Protein AF-A0A0J7L418-F1 (afdb_monomer_lite)

Foldseek 3Di:
DVLLQWDDPDDPVFRAWIAHLQPRDIDGDDDPPDDSNVVCCVVCVPGLVNVVVDSDPVPDDPVSVVVSVVRNVVVVVVVVVVVVVVVVVVVVVVVVVVVVVVVVVVVVVVVVVD

Secondary structure (DSSP, 8-state):
-GGGTEEE---SSSTT-EEETTT--EE----TT--HHHHHHHHHTT-HHHHHT--SGGG--HHHHHHHHHHHHHHHHHHHHHHHHHHHHHHHHHHHHHHHHHHHHHHHHHHS--

Organism: Lasius niger (NCBI:txid67767)

Radius of gyration: 23.82 Å; chains: 1; bounding box: 55×23×75 Å

pLDDT: mean 94.22, std 7.74, range [49.94, 98.44]

InterPro domains:
  IPR001370 BIR repeat [PF00653] (1-51)
  IPR001370 BIR repeat [PS50143] (1-51)
  IPR001370 BIR repeat [SM00238] (1-52)
  IPR051190 Baculoviral IAP repeat-containing [PTHR46771] (1-98)

Sequence (114 aa):
MVAAGFYVIGDNNEPDLVECFICGKQLDGWEAHDDPWDEHVKHKSDCLFVKLNKQDEKEWTVHEMYDLYKEYHIKKYKDELEKKIFALKDGGARSKSFLLSEYKISRKNKKSTD

Structure (mmCIF, N/CA/C/O backbone):
data_AF-A0A0J7L418-F1
#
_entry.id   AF-A0A0J7L418-F1
#
loop_
_atom_site.group_PDB
_atom_site.id
_atom_site.type_symbol
_atom_site.label_atom_id
_atom_site.label_alt_id
_atom_site.label_comp_id
_atom_site.label_asym_id
_atom_site.label_entity_id
_atom_site.label_seq_id
_atom_site.pdbx_PDB_ins_code
_atom_site.Cartn_x
_atom_site.Cartn_y
_atom_site.Cartn_z
_atom_site.occupancy
_atom_site.B_iso_or_equiv
_atom_site.auth_seq_id
_atom_site.auth_comp_id
_atom_site.auth_asym_id
_atom_site.auth_atom_id
_atom_site.pdbx_PDB_model_num
ATOM 1 N N . MET A 1 1 ? 13.957 2.062 -5.163 1.00 89.06 1 MET A N 1
ATOM 2 C CA . MET A 1 1 ? 12.698 2.374 -4.452 1.00 89.06 1 MET A CA 1
ATOM 3 C C . MET A 1 1 ? 11.564 2.666 -5.427 1.00 89.06 1 MET A C 1
ATOM 5 O O . MET A 1 1 ? 10.659 1.852 -5.531 1.00 89.06 1 MET A O 1
ATOM 9 N N . VAL A 1 2 ? 11.627 3.762 -6.196 1.00 92.94 2 VAL A N 1
ATOM 10 C CA . VAL A 1 2 ? 10.507 4.223 -7.050 1.00 92.94 2 VAL A CA 1
ATOM 11 C C . VAL A 1 2 ? 10.071 3.205 -8.107 1.00 92.94 2 VAL A C 1
ATOM 13 O O . VAL A 1 2 ? 8.882 2.934 -8.217 1.00 92.94 2 VAL A O 1
ATOM 16 N N . ALA A 1 3 ? 11.010 2.581 -8.828 1.00 94.75 3 ALA A N 1
ATOM 17 C CA . ALA A 1 3 ? 10.687 1.551 -9.828 1.00 94.75 3 ALA A CA 1
ATOM 18 C C . ALA A 1 3 ? 9.988 0.316 -9.223 1.00 94.75 3 ALA A C 1
ATOM 20 O O . ALA A 1 3 ? 9.240 -0.373 -9.907 1.00 94.75 3 ALA A O 1
ATOM 21 N N . ALA A 1 4 ? 10.168 0.077 -7.919 1.00 96.81 4 ALA A N 1
ATOM 22 C CA . ALA A 1 4 ? 9.463 -0.967 -7.184 1.00 96.81 4 ALA A CA 1
ATOM 23 C C . ALA A 1 4 ? 8.111 -0.509 -6.615 1.00 96.81 4 ALA A C 1
ATOM 25 O O . ALA A 1 4 ? 7.448 -1.252 -5.894 1.00 96.81 4 ALA A O 1
ATOM 26 N N . GLY A 1 5 ? 7.665 0.697 -6.970 1.00 96.56 5 GLY A N 1
ATOM 27 C CA . GLY A 1 5 ? 6.390 1.262 -6.550 1.00 96.56 5 GLY A CA 1
ATOM 28 C C . GLY A 1 5 ? 6.418 1.875 -5.152 1.00 96.56 5 GLY A C 1
ATOM 29 O O . GLY A 1 5 ? 5.356 2.132 -4.591 1.00 96.56 5 GLY A O 1
ATOM 30 N N . PHE A 1 6 ? 7.594 2.103 -4.570 1.00 98.19 6 PHE A N 1
ATOM 31 C CA . PHE A 1 6 ? 7.715 2.702 -3.244 1.00 98.19 6 PHE A CA 1
ATOM 32 C C . PHE A 1 6 ? 7.857 4.224 -3.302 1.00 98.19 6 PHE A C 1
ATOM 34 O O . PHE A 1 6 ? 8.645 4.752 -4.091 1.00 98.19 6 PHE A O 1
ATOM 41 N N . TYR A 1 7 ? 7.142 4.916 -2.413 1.00 97.12 7 TYR A N 1
ATOM 42 C CA . TYR A 1 7 ? 7.329 6.334 -2.104 1.00 97.12 7 TYR A CA 1
ATOM 43 C C . TYR A 1 7 ? 7.605 6.517 -0.608 1.00 97.12 7 TYR A C 1
ATOM 45 O O . TYR A 1 7 ? 7.132 5.738 0.216 1.00 97.12 7 TYR A O 1
ATOM 53 N N . VAL A 1 8 ? 8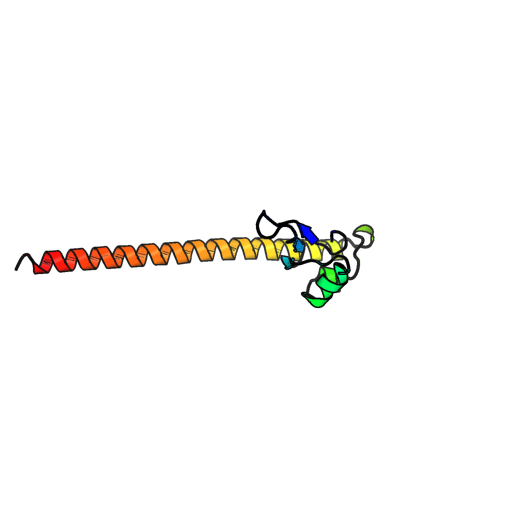.395 7.533 -0.256 1.00 97.06 8 VAL A N 1
ATOM 54 C CA . VAL A 1 8 ? 8.780 7.800 1.138 1.00 97.06 8 VAL A CA 1
ATOM 55 C C . VAL A 1 8 ? 7.590 8.363 1.913 1.00 97.06 8 VAL A C 1
ATOM 57 O O . VAL A 1 8 ? 6.936 9.301 1.452 1.00 97.06 8 VAL A O 1
ATOM 60 N N . ILE A 1 9 ? 7.338 7.797 3.093 1.00 96.75 9 ILE A N 1
ATOM 61 C CA . ILE A 1 9 ? 6.352 8.284 4.072 1.00 96.75 9 ILE A CA 1
ATOM 62 C C . ILE A 1 9 ? 6.957 8.514 5.463 1.00 96.75 9 ILE A C 1
ATOM 64 O O . ILE A 1 9 ? 6.235 8.910 6.376 1.00 96.75 9 ILE A O 1
ATOM 68 N N . GLY A 1 10 ? 8.254 8.242 5.614 1.00 95.62 10 GLY A N 1
ATOM 69 C CA . GLY A 1 10 ? 8.984 8.350 6.866 1.00 95.62 10 GLY A CA 1
ATOM 70 C C . GLY A 1 10 ? 8.978 9.733 7.500 1.00 95.62 10 GLY A C 1
ATOM 71 O O . GLY A 1 10 ? 8.876 10.762 6.825 1.00 95.62 10 GLY A O 1
ATOM 72 N N . ASP A 1 11 ? 9.098 9.732 8.824 1.00 95.94 11 ASP A N 1
ATOM 73 C CA . ASP A 1 11 ? 9.266 10.919 9.655 1.00 95.94 11 ASP A CA 1
ATOM 74 C C . ASP A 1 11 ? 10.657 10.924 10.319 1.00 95.94 11 ASP A C 1
ATOM 76 O O . ASP A 1 11 ? 11.570 10.216 9.903 1.00 95.94 11 ASP A O 1
ATOM 80 N N . ASN A 1 12 ? 10.857 11.746 11.351 1.00 95.12 12 ASN A N 1
ATOM 81 C CA . ASN A 1 12 ? 12.150 11.811 12.037 1.00 95.12 12 ASN A CA 1
ATOM 82 C C . ASN A 1 12 ? 12.513 10.529 12.815 1.00 95.12 12 ASN A C 1
ATOM 84 O O . ASN A 1 12 ? 13.685 10.354 13.142 1.00 95.12 12 ASN A O 1
ATOM 88 N N . ASN A 1 13 ? 11.540 9.684 13.166 1.00 95.50 13 ASN A N 1
ATOM 89 C CA . ASN A 1 13 ? 11.765 8.443 13.910 1.00 95.50 13 ASN A CA 1
ATOM 90 C C . ASN A 1 13 ? 12.068 7.274 12.966 1.00 95.50 13 ASN A C 1
ATOM 92 O O . ASN A 1 13 ? 12.917 6.447 13.285 1.00 95.50 13 ASN A O 1
ATOM 96 N N . GLU A 1 14 ? 11.403 7.237 11.809 1.00 95.81 14 GLU A N 1
ATOM 97 C CA . GLU A 1 14 ? 11.545 6.194 10.783 1.00 95.81 14 GLU A CA 1
ATOM 98 C C . GLU A 1 14 ? 11.872 6.844 9.420 1.00 95.81 14 GLU A C 1
ATOM 100 O O . GLU A 1 14 ? 11.018 6.901 8.533 1.00 95.81 14 GLU A O 1
ATOM 105 N N . PRO A 1 15 ? 13.087 7.402 9.240 1.00 95.94 15 PRO A N 1
ATOM 106 C CA . PRO A 1 15 ? 13.409 8.289 8.115 1.00 95.94 15 PRO A CA 1
ATOM 107 C C . PRO A 1 15 ? 13.446 7.602 6.745 1.00 95.94 15 PRO A C 1
ATOM 109 O O . PRO A 1 15 ? 13.379 8.278 5.717 1.00 95.94 15 PRO A O 1
ATOM 112 N N . ASP A 1 16 ? 13.563 6.278 6.713 1.00 96.88 16 ASP A N 1
ATOM 113 C CA . ASP A 1 16 ? 13.619 5.457 5.505 1.00 96.88 16 ASP A CA 1
ATOM 114 C C . ASP A 1 16 ? 12.338 4.642 5.269 1.00 96.88 16 ASP A C 1
ATOM 116 O O . ASP A 1 16 ? 12.293 3.823 4.350 1.00 96.88 16 ASP A O 1
ATOM 120 N N . LEU A 1 17 ? 11.276 4.890 6.044 1.00 98.25 17 LEU A N 1
ATOM 121 C CA . LEU A 1 17 ? 9.986 4.240 5.847 1.00 98.25 17 LEU A CA 1
ATOM 122 C C . LEU A 1 17 ? 9.398 4.610 4.478 1.00 98.25 17 LEU A C 1
ATOM 124 O O . LEU A 1 17 ? 9.172 5.784 4.147 1.00 98.25 17 LEU A O 1
ATOM 128 N N . VAL A 1 18 ? 9.088 3.582 3.694 1.00 98.19 18 VAL A N 1
ATOM 129 C CA . VAL A 1 18 ? 8.439 3.702 2.387 1.00 98.19 18 VAL A CA 1
ATOM 130 C C . VAL A 1 18 ? 7.131 2.927 2.340 1.00 98.19 18 VAL A C 1
ATOM 132 O O . VAL A 1 18 ? 6.962 1.932 3.037 1.00 98.19 18 VAL A O 1
ATOM 135 N N . GLU A 1 19 ? 6.211 3.349 1.475 1.00 97.62 19 GLU A N 1
ATOM 136 C CA . GLU A 1 19 ? 4.937 2.676 1.218 1.00 97.62 19 GLU A CA 1
ATOM 137 C C . GLU A 1 19 ? 4.760 2.384 -0.276 1.00 97.62 19 GLU A C 1
ATOM 139 O O . GLU A 1 19 ? 5.105 3.197 -1.133 1.00 97.62 19 GLU A O 1
ATOM 144 N N . CYS A 1 20 ? 4.227 1.205 -0.610 1.00 97.75 20 CYS A N 1
ATOM 145 C CA . CYS A 1 20 ? 3.872 0.877 -1.988 1.00 97.75 20 CYS A CA 1
ATOM 146 C C . CYS A 1 20 ? 2.600 1.617 -2.434 1.00 97.75 20 CYS A C 1
ATOM 148 O O . CYS A 1 20 ? 1.554 1.480 -1.803 1.00 97.75 20 CYS A O 1
ATOM 150 N N . PHE A 1 21 ? 2.617 2.285 -3.589 1.00 95.75 21 PHE A N 1
ATOM 151 C CA . PHE A 1 21 ? 1.442 3.013 -4.090 1.00 95.75 21 PHE A CA 1
ATOM 152 C C . PHE A 1 21 ? 0.233 2.133 -4.447 1.00 95.75 21 PHE A C 1
ATOM 154 O O . PHE A 1 21 ? -0.865 2.659 -4.542 1.00 95.75 21 PHE A O 1
ATOM 161 N N . ILE A 1 22 ? 0.396 0.819 -4.633 1.00 96.38 22 ILE A N 1
ATOM 162 C CA . ILE A 1 22 ? -0.710 -0.090 -4.987 1.00 96.38 22 ILE A CA 1
ATOM 163 C C . ILE A 1 22 ? -1.222 -0.849 -3.770 1.00 96.38 22 ILE A C 1
ATOM 165 O O . ILE A 1 22 ? -2.388 -0.732 -3.405 1.00 96.38 22 ILE A O 1
ATOM 169 N N . CYS A 1 23 ? -0.357 -1.620 -3.112 1.00 95.75 23 CYS A N 1
ATOM 170 C CA . CYS A 1 23 ? -0.776 -2.464 -1.995 1.00 95.75 23 CYS A CA 1
ATOM 171 C C . CYS A 1 23 ? -0.669 -1.779 -0.623 1.00 95.75 23 CYS A C 1
ATOM 173 O O . CYS A 1 23 ? -1.160 -2.325 0.364 1.00 95.75 23 CYS A O 1
ATOM 175 N N . GLY A 1 24 ? 0.004 -0.624 -0.548 1.00 95.62 24 GLY A N 1
ATOM 176 C CA . GLY A 1 24 ? 0.386 0.086 0.678 1.00 95.62 24 GLY A CA 1
ATOM 177 C C . GLY A 1 24 ? 1.125 -0.748 1.711 1.00 95.62 24 GLY A C 1
ATOM 178 O O . GLY A 1 24 ? 1.017 -0.492 2.907 1.00 95.62 24 GLY A O 1
ATOM 179 N N . LYS A 1 25 ? 1.879 -1.758 1.267 1.00 97.00 25 LYS A N 1
ATOM 180 C CA . LYS A 1 25 ? 2.873 -2.397 2.123 1.00 97.00 25 LYS A CA 1
ATOM 181 C C . LYS A 1 25 ? 3.917 -1.348 2.501 1.00 97.00 25 LYS A C 1
ATOM 183 O O . LYS A 1 25 ? 4.496 -0.728 1.612 1.00 97.00 25 LYS A O 1
ATOM 188 N N . GLN A 1 26 ? 4.125 -1.187 3.802 1.00 97.69 26 GLN A N 1
ATOM 189 C CA . GLN A 1 26 ? 5.182 -0.359 4.362 1.00 97.69 26 GLN A CA 1
ATOM 190 C C . GLN A 1 26 ? 6.408 -1.215 4.695 1.00 97.69 26 GLN A C 1
ATOM 192 O O . GLN A 1 26 ? 6.241 -2.361 5.147 1.00 97.69 26 GLN A O 1
ATOM 197 N N . LEU A 1 27 ? 7.592 -0.668 4.419 1.00 98.19 27 LEU A N 1
ATOM 198 C CA . LEU A 1 27 ? 8.907 -1.251 4.693 1.00 98.19 27 LEU A CA 1
ATOM 199 C C . LEU A 1 27 ? 9.864 -0.158 5.186 1.00 98.19 27 LEU A C 1
ATOM 201 O O . LEU A 1 27 ? 9.876 0.944 4.636 1.00 98.19 27 LEU A O 1
ATOM 205 N N . ASP A 1 28 ? 10.661 -0.495 6.187 1.00 97.50 28 ASP A N 1
ATOM 206 C CA . ASP A 1 28 ? 11.670 0.320 6.861 1.00 97.50 28 ASP A CA 1
ATOM 207 C C . ASP A 1 28 ? 12.945 -0.508 7.099 1.00 97.50 28 ASP A C 1
ATOM 209 O O . ASP A 1 28 ? 12.958 -1.719 6.859 1.00 97.50 28 ASP A O 1
ATOM 213 N N . GLY A 1 29 ? 14.013 0.140 7.574 1.00 96.69 29 GLY A N 1
ATOM 214 C CA . GLY A 1 29 ? 15.261 -0.537 7.930 1.00 96.69 29 GLY A CA 1
ATOM 215 C C . GLY A 1 29 ? 16.068 -1.004 6.719 1.00 96.69 29 GLY A C 1
ATOM 216 O O . GLY A 1 29 ? 16.638 -2.091 6.749 1.00 96.69 29 GLY A O 1
ATOM 217 N N . TRP A 1 30 ? 16.099 -0.195 5.660 1.00 97.56 30 TRP A N 1
ATOM 218 C CA . TRP A 1 30 ? 16.740 -0.530 4.393 1.00 97.56 30 TRP A CA 1
ATOM 219 C C . TRP A 1 30 ? 18.262 -0.540 4.499 1.00 97.56 30 TRP A C 1
ATOM 221 O O . TRP A 1 30 ? 18.895 0.413 4.965 1.00 97.56 30 TRP A O 1
ATOM 231 N N . GLU A 1 31 ? 18.866 -1.588 3.955 1.00 97.25 31 GLU A N 1
ATOM 232 C CA . GLU A 1 31 ? 20.305 -1.708 3.810 1.00 97.25 31 GLU A CA 1
ATOM 233 C C . GLU A 1 31 ? 20.752 -1.354 2.387 1.00 97.25 31 GLU A C 1
ATOM 235 O O . GLU A 1 31 ? 20.018 -1.474 1.407 1.00 97.25 31 GLU A O 1
ATOM 240 N N . ALA A 1 32 ? 22.007 -0.920 2.239 1.00 95.75 32 ALA A N 1
ATOM 241 C CA . ALA A 1 32 ? 22.536 -0.457 0.950 1.00 95.75 32 ALA A CA 1
ATOM 242 C C . ALA A 1 32 ? 22.545 -1.532 -0.157 1.00 95.75 32 ALA A C 1
ATOM 244 O O . ALA A 1 32 ? 22.749 -1.204 -1.325 1.00 95.75 32 ALA A O 1
ATOM 245 N N . HIS A 1 33 ? 22.385 -2.802 0.214 1.00 96.56 33 HIS A N 1
ATOM 246 C CA . HIS A 1 33 ? 22.419 -3.943 -0.691 1.00 96.56 33 HIS A CA 1
ATOM 247 C C . HIS A 1 33 ? 21.031 -4.517 -1.001 1.00 96.56 33 HIS A C 1
ATOM 249 O O . HIS A 1 33 ? 20.942 -5.440 -1.810 1.00 96.56 33 HIS A O 1
ATOM 255 N N . ASP A 1 34 ? 19.974 -3.983 -0.388 1.00 97.88 34 ASP A N 1
ATOM 256 C CA . ASP A 1 34 ? 18.614 -4.437 -0.640 1.00 97.88 34 ASP A CA 1
ATOM 257 C C . ASP A 1 34 ? 18.169 -4.020 -2.041 1.00 97.88 34 ASP A C 1
ATOM 259 O O . ASP A 1 34 ? 18.263 -2.845 -2.419 1.00 97.88 34 ASP A O 1
ATOM 263 N N . ASP A 1 35 ? 17.633 -4.974 -2.806 1.00 98.00 35 ASP A N 1
ATOM 264 C CA . ASP A 1 35 ? 16.904 -4.653 -4.025 1.00 98.00 35 ASP A CA 1
ATOM 265 C C . ASP A 1 35 ? 15.434 -4.347 -3.680 1.00 98.00 35 ASP A C 1
ATOM 267 O O . ASP A 1 35 ? 14.715 -5.200 -3.150 1.00 98.00 35 ASP A O 1
ATOM 271 N N . PRO A 1 36 ? 14.937 -3.136 -3.982 1.00 97.81 36 PRO A N 1
ATOM 272 C CA . PRO A 1 36 ? 13.587 -2.749 -3.599 1.00 97.81 36 PRO A CA 1
ATOM 273 C C . PRO A 1 36 ? 12.490 -3.579 -4.261 1.00 97.81 36 PRO A C 1
ATOM 275 O O . PRO A 1 36 ? 11.401 -3.694 -3.700 1.00 97.81 36 PRO A O 1
ATOM 278 N N . TRP A 1 37 ? 12.729 -4.120 -5.457 1.00 98.00 37 TRP A N 1
ATOM 279 C CA . TRP A 1 37 ? 11.749 -4.978 -6.109 1.00 98.00 37 TRP A CA 1
ATOM 280 C C . TRP A 1 37 ? 11.702 -6.345 -5.439 1.00 98.00 37 TRP A C 1
ATOM 282 O O . TRP A 1 37 ? 10.611 -6.806 -5.101 1.00 98.00 37 TRP A O 1
ATOM 292 N N . ASP A 1 38 ? 12.857 -6.945 -5.169 1.00 98.12 38 ASP A N 1
ATOM 293 C CA . ASP A 1 38 ? 12.943 -8.232 -4.482 1.00 98.12 38 ASP A CA 1
ATOM 294 C C . ASP A 1 38 ? 12.326 -8.162 -3.080 1.00 98.12 38 ASP A C 1
ATOM 296 O O . ASP A 1 38 ? 11.543 -9.040 -2.707 1.00 98.12 38 ASP A O 1
ATOM 300 N N . GLU A 1 39 ? 12.564 -7.080 -2.334 1.00 98.44 39 GLU A N 1
ATOM 301 C CA . GLU A 1 39 ? 11.918 -6.859 -1.037 1.00 98.44 39 GLU A CA 1
ATOM 302 C C . GLU A 1 39 ? 10.394 -6.684 -1.173 1.00 98.44 39 GLU A C 1
ATOM 304 O O . GLU A 1 39 ? 9.622 -7.240 -0.384 1.00 98.44 39 GLU A O 1
ATOM 309 N N . HIS A 1 40 ? 9.909 -6.014 -2.223 1.00 98.12 40 HIS A N 1
ATOM 310 C CA . HIS A 1 40 ? 8.470 -5.939 -2.494 1.00 98.12 40 HIS A CA 1
ATOM 311 C C . HIS A 1 40 ? 7.872 -7.326 -2.779 1.00 98.12 40 HIS A C 1
ATOM 313 O O . HIS A 1 40 ? 6.849 -7.696 -2.192 1.00 98.12 40 HIS A O 1
ATOM 319 N N . VAL A 1 41 ? 8.516 -8.118 -3.639 1.00 98.25 41 VAL A N 1
ATOM 320 C CA . VAL A 1 41 ? 8.091 -9.483 -3.984 1.00 98.25 41 VAL A CA 1
ATOM 321 C C . VAL A 1 41 ? 8.067 -10.366 -2.737 1.00 98.25 41 VAL A C 1
ATOM 323 O O . VAL A 1 41 ? 7.076 -11.051 -2.478 1.00 98.25 41 VAL A O 1
ATOM 326 N N . LYS A 1 42 ? 9.127 -10.314 -1.929 1.00 98.12 42 LYS A N 1
ATOM 327 C CA . LYS A 1 42 ? 9.297 -11.099 -0.703 1.00 98.12 42 LYS A CA 1
ATOM 328 C C . LYS A 1 42 ? 8.251 -10.761 0.355 1.00 98.12 42 LYS A C 1
ATOM 330 O O . LYS A 1 42 ? 7.667 -11.663 0.954 1.00 98.12 42 LYS A O 1
ATOM 335 N N . HIS A 1 43 ? 7.977 -9.477 0.575 1.00 98.06 43 HIS A N 1
ATOM 336 C CA . HIS A 1 43 ? 7.090 -9.032 1.651 1.00 98.06 43 HIS A CA 1
ATOM 337 C C . HIS A 1 43 ? 5.618 -8.904 1.237 1.00 98.06 43 HIS A C 1
ATOM 339 O O . HIS A 1 43 ? 4.737 -8.865 2.107 1.00 98.06 43 HIS A O 1
ATOM 345 N N . LYS A 1 44 ? 5.322 -8.821 -0.066 1.00 97.19 44 LYS A N 1
ATOM 346 C CA . LYS A 1 44 ? 3.955 -8.703 -0.587 1.00 97.19 44 LYS A CA 1
ATOM 347 C C . LYS A 1 44 ? 3.820 -9.227 -2.024 1.00 97.19 44 LYS A C 1
ATOM 349 O O . LYS A 1 44 ? 3.344 -8.519 -2.910 1.00 97.19 44 LYS A O 1
ATOM 354 N N . SER A 1 45 ? 4.120 -10.508 -2.225 1.00 97.44 45 SER A N 1
ATOM 355 C CA . SER A 1 45 ? 3.958 -11.214 -3.510 1.00 97.44 45 SER A CA 1
ATOM 356 C C . SER A 1 45 ? 2.546 -11.128 -4.108 1.00 97.44 45 SER A C 1
ATOM 358 O O . SER A 1 45 ? 2.366 -11.216 -5.320 1.00 97.44 45 SER A O 1
ATOM 360 N N . ASP A 1 46 ? 1.530 -10.921 -3.267 1.00 96.94 46 ASP A N 1
ATOM 361 C CA . ASP A 1 46 ? 0.142 -10.787 -3.705 1.00 96.94 46 ASP A CA 1
ATOM 362 C C . ASP A 1 46 ? -0.230 -9.422 -4.297 1.00 96.94 46 ASP A C 1
ATOM 364 O O . ASP A 1 46 ? -1.333 -9.293 -4.836 1.00 96.94 46 ASP A O 1
ATOM 368 N N . CYS A 1 47 ? 0.655 -8.425 -4.211 1.00 97.69 47 CYS A N 1
ATOM 369 C CA . CYS A 1 47 ? 0.452 -7.100 -4.788 1.00 97.69 47 CYS A CA 1
ATOM 370 C C . CYS A 1 47 ? 0.187 -7.191 -6.300 1.00 97.69 47 CYS A C 1
ATOM 372 O O . CYS A 1 47 ? 0.924 -7.853 -7.029 1.00 97.69 47 CYS A O 1
ATOM 374 N N . LEU A 1 48 ? -0.844 -6.493 -6.790 1.00 97.25 48 LEU A N 1
ATOM 375 C CA . LEU A 1 48 ? -1.199 -6.517 -8.212 1.00 97.25 48 LEU A CA 1
ATOM 376 C C . LEU A 1 48 ? -0.069 -5.975 -9.101 1.00 97.25 48 LEU A C 1
ATOM 378 O O . LEU A 1 48 ? 0.166 -6.507 -10.179 1.00 97.25 48 LEU A O 1
ATOM 382 N N . PHE A 1 49 ? 0.680 -4.980 -8.618 1.00 97.88 49 PHE A N 1
ATOM 383 C CA . PHE A 1 49 ? 1.853 -4.453 -9.317 1.00 97.88 49 PHE A CA 1
ATOM 384 C C . PHE A 1 49 ? 2.988 -5.478 -9.419 1.00 97.88 49 PHE A C 1
ATOM 386 O O . PHE A 1 49 ? 3.573 -5.646 -10.485 1.00 97.88 49 PHE A O 1
ATOM 393 N N . VAL A 1 50 ? 3.240 -6.227 -8.340 1.00 97.94 50 VAL A N 1
ATOM 394 C CA . VAL A 1 50 ? 4.213 -7.331 -8.342 1.00 97.94 50 VAL A CA 1
ATOM 395 C C . VAL A 1 50 ? 3.785 -8.424 -9.320 1.00 97.94 50 VAL A C 1
ATOM 397 O O . VAL A 1 50 ? 4.590 -8.880 -10.125 1.00 97.94 50 VAL A O 1
ATOM 400 N N . LYS A 1 51 ? 2.502 -8.803 -9.304 1.00 97.44 51 LYS A N 1
ATOM 401 C CA . LYS A 1 51 ? 1.938 -9.805 -10.223 1.00 97.44 51 LYS A CA 1
ATOM 402 C C . LYS A 1 51 ? 1.997 -9.371 -11.686 1.00 97.44 51 LYS A C 1
ATOM 404 O O . LYS A 1 51 ? 2.182 -10.223 -12.549 1.00 97.44 51 LYS A O 1
ATOM 409 N N . LEU A 1 52 ? 1.843 -8.074 -11.959 1.00 96.75 52 LEU A N 1
ATOM 410 C CA . LEU A 1 52 ? 1.986 -7.516 -13.302 1.00 96.75 52 LEU A CA 1
ATOM 411 C C . LEU A 1 52 ? 3.423 -7.660 -13.825 1.00 96.75 52 LEU A C 1
ATOM 413 O O . LEU A 1 52 ? 3.611 -7.861 -15.021 1.00 96.75 52 LEU A O 1
ATOM 417 N N . ASN A 1 53 ? 4.417 -7.581 -12.934 1.00 95.69 53 ASN A N 1
ATOM 418 C CA . ASN A 1 53 ? 5.840 -7.752 -13.237 1.00 95.69 53 ASN A CA 1
ATOM 419 C C . ASN A 1 53 ? 6.349 -6.859 -14.389 1.00 95.69 53 ASN A C 1
ATOM 421 O O . ASN A 1 53 ? 7.186 -7.270 -15.190 1.00 9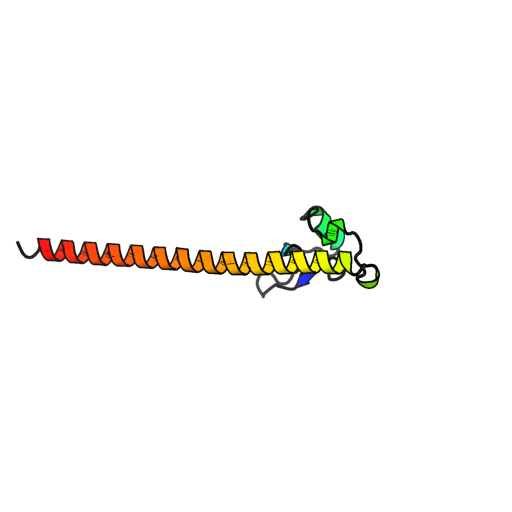5.69 53 ASN A O 1
ATOM 425 N N . LYS A 1 54 ? 5.827 -5.630 -14.467 1.00 95.06 54 LYS A N 1
ATOM 426 C CA . LYS A 1 54 ? 6.238 -4.580 -15.410 1.00 95.06 54 LYS A CA 1
ATOM 427 C C . LYS A 1 54 ? 6.492 -3.297 -14.633 1.00 95.06 54 LYS A C 1
ATOM 429 O O . LYS A 1 54 ? 5.542 -2.610 -14.264 1.00 95.06 54 LYS A O 1
ATOM 434 N N . GLN A 1 55 ? 7.754 -2.996 -14.347 1.00 94.50 55 GLN A N 1
ATOM 435 C CA . GLN A 1 55 ? 8.125 -1.819 -13.553 1.00 94.50 55 GLN A CA 1
ATOM 436 C C . GLN A 1 55 ? 8.048 -0.511 -14.354 1.00 94.50 55 GLN A C 1
ATOM 438 O O . GLN A 1 55 ? 7.816 0.545 -13.768 1.00 94.50 55 GLN A O 1
ATOM 443 N N . ASP A 1 56 ? 8.234 -0.571 -15.679 1.00 94.38 56 ASP A N 1
ATOM 444 C CA . ASP A 1 56 ? 8.103 0.593 -16.558 1.00 94.38 56 ASP A CA 1
ATO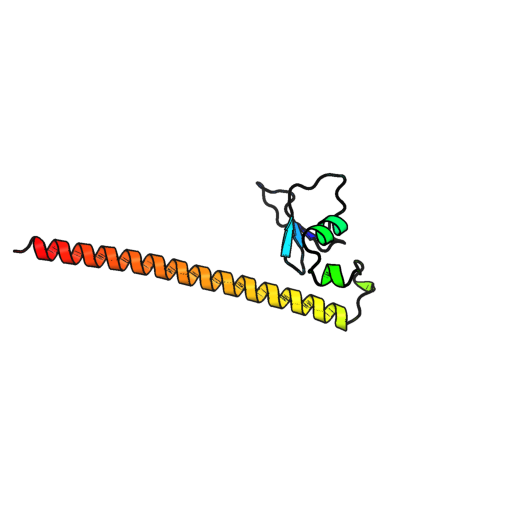M 445 C C . ASP A 1 56 ? 6.631 0.797 -1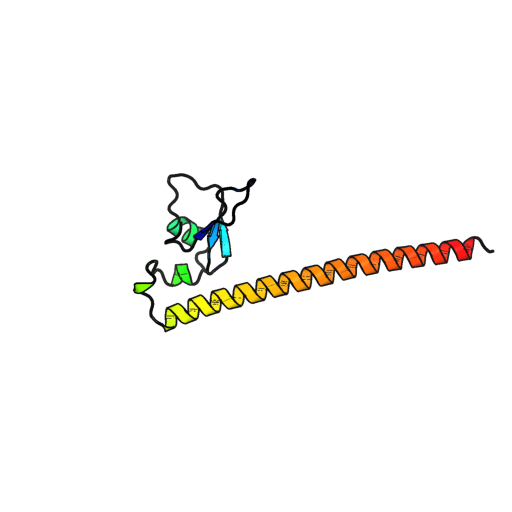6.942 1.00 94.38 56 ASP A C 1
ATOM 447 O O . ASP A 1 56 ? 6.019 -0.030 -17.621 1.00 94.38 56 ASP A O 1
ATOM 451 N N . GLU A 1 57 ? 6.067 1.928 -16.520 1.00 90.44 57 GLU A N 1
ATOM 452 C CA . GLU A 1 57 ? 4.686 2.329 -16.808 1.00 90.44 57 GLU A CA 1
ATOM 453 C C . GLU A 1 57 ? 4.368 2.387 -18.309 1.00 90.44 57 GLU A C 1
ATOM 455 O O . GLU A 1 57 ? 3.219 2.208 -18.712 1.00 90.44 57 GLU A O 1
ATOM 460 N N . LYS A 1 58 ? 5.382 2.590 -19.160 1.00 94.38 58 LYS A N 1
ATOM 461 C CA . LYS A 1 58 ? 5.219 2.640 -20.621 1.00 94.38 58 LYS A CA 1
ATOM 462 C C . LYS A 1 58 ? 4.857 1.285 -21.223 1.00 94.38 58 LYS A C 1
ATOM 464 O O . LYS A 1 58 ? 4.365 1.236 -22.348 1.00 94.38 58 LYS A O 1
ATOM 469 N N . GLU A 1 59 ? 5.108 0.197 -20.499 1.00 95.88 59 GLU A N 1
ATOM 470 C CA . GLU A 1 59 ? 4.775 -1.164 -20.924 1.00 95.88 59 GLU A CA 1
ATOM 471 C C . GLU A 1 59 ? 3.343 -1.572 -20.549 1.00 95.88 59 GLU A C 1
ATOM 473 O O . GLU A 1 59 ? 2.882 -2.661 -20.920 1.00 95.88 59 GLU A O 1
ATOM 478 N N . TRP A 1 60 ? 2.635 -0.730 -19.792 1.00 96.56 60 TRP A N 1
ATOM 479 C CA . TRP A 1 60 ? 1.279 -1.025 -19.357 1.00 96.56 60 TRP A CA 1
ATOM 480 C C . TRP A 1 60 ? 0.277 -0.746 -20.469 1.00 96.56 60 TRP A C 1
ATOM 482 O O . TRP A 1 60 ? 0.244 0.311 -21.100 1.00 96.56 60 TRP A O 1
ATOM 492 N N . THR A 1 61 ? -0.619 -1.699 -20.665 1.00 98.12 61 THR A N 1
ATOM 493 C CA . THR A 1 61 ? -1.848 -1.472 -21.416 1.00 98.12 61 THR A CA 1
ATOM 494 C C . THR A 1 61 ? -2.813 -0.610 -20.602 1.00 98.12 61 THR A C 1
ATOM 496 O O . THR A 1 61 ? -2.756 -0.558 -19.373 1.00 98.12 61 THR A O 1
ATOM 499 N N . VAL A 1 62 ? -3.786 0.009 -21.278 1.00 97.88 62 VAL A N 1
ATOM 500 C CA . VAL A 1 62 ? -4.869 0.755 -20.608 1.00 97.88 62 VAL A CA 1
ATOM 501 C C . VAL A 1 62 ? -5.642 -0.130 -19.621 1.00 97.88 62 VAL A C 1
ATOM 503 O O . VAL A 1 62 ? -6.101 0.357 -18.592 1.00 97.88 62 VAL A O 1
ATOM 506 N N . HIS A 1 63 ? -5.777 -1.428 -19.909 1.00 97.94 63 HIS A N 1
ATOM 507 C CA . HIS A 1 63 ? -6.461 -2.364 -19.019 1.00 97.94 63 HIS A CA 1
ATOM 508 C C . HIS A 1 63 ? -5.660 -2.627 -17.738 1.00 97.94 63 HIS A C 1
ATOM 510 O O . HIS A 1 63 ? -6.210 -2.504 -16.649 1.00 97.94 63 HIS A O 1
ATOM 516 N N . GLU A 1 64 ? -4.359 -2.900 -17.863 1.00 97.81 64 GLU A N 1
ATOM 517 C CA . GLU A 1 64 ? -3.464 -3.100 -16.714 1.00 97.81 64 GLU A CA 1
ATOM 518 C C . GLU A 1 64 ? -3.365 -1.830 -15.862 1.00 97.81 64 GLU A C 1
ATOM 520 O O . GLU A 1 64 ? -3.480 -1.892 -14.639 1.00 97.81 64 GLU A O 1
ATOM 525 N N . MET A 1 65 ? -3.241 -0.666 -16.511 1.00 96.62 65 MET A N 1
ATOM 526 C CA . MET A 1 65 ? -3.328 0.634 -15.849 1.00 96.62 65 MET A CA 1
ATOM 527 C C . MET A 1 65 ? -4.637 0.731 -15.056 1.00 96.62 65 MET A C 1
ATOM 529 O O . MET A 1 65 ? -4.612 0.978 -13.852 1.00 96.62 65 MET A O 1
ATOM 533 N N . TYR A 1 66 ? -5.785 0.503 -15.699 1.00 97.50 66 TYR A N 1
ATOM 534 C CA . TYR A 1 66 ? -7.091 0.576 -15.046 1.00 97.50 66 TYR A CA 1
ATOM 535 C C . TYR A 1 66 ? -7.194 -0.344 -13.822 1.00 97.50 66 TYR A C 1
ATOM 537 O O . TYR A 1 66 ? -7.692 0.090 -12.781 1.00 97.50 66 TYR A O 1
ATOM 545 N N . ASP A 1 67 ? -6.695 -1.575 -13.911 1.00 97.50 67 ASP A N 1
ATOM 546 C CA . ASP A 1 67 ? -6.735 -2.531 -12.805 1.00 97.50 67 ASP A CA 1
ATOM 547 C C . ASP A 1 67 ? -5.870 -2.077 -11.619 1.00 97.50 67 ASP A C 1
ATOM 549 O O . ASP A 1 67 ? -6.320 -2.137 -10.471 1.00 97.50 67 ASP A O 1
ATOM 553 N N . LEU A 1 68 ? -4.676 -1.532 -11.878 1.00 96.94 68 LEU A N 1
ATOM 554 C CA . LEU A 1 68 ? -3.830 -0.930 -10.843 1.00 96.94 68 LEU A CA 1
ATOM 555 C C . LEU A 1 68 ? -4.507 0.281 -10.179 1.00 96.94 68 LEU A C 1
ATOM 557 O O . LEU A 1 68 ? -4.553 0.367 -8.950 1.00 96.94 68 LEU A O 1
ATOM 561 N N . TYR A 1 69 ? -5.090 1.191 -10.967 1.00 96.19 69 TYR A N 1
ATOM 562 C CA . TYR A 1 69 ? -5.832 2.341 -10.431 1.00 96.19 69 TYR A CA 1
ATOM 563 C C . TYR A 1 69 ? -7.030 1.905 -9.590 1.00 96.19 69 TYR A C 1
ATOM 565 O O . TYR A 1 69 ? -7.290 2.473 -8.527 1.00 96.19 69 TYR A O 1
ATOM 573 N N . LYS A 1 70 ? -7.768 0.893 -10.048 1.00 96.88 70 LYS A N 1
ATOM 574 C CA . LYS A 1 70 ? -8.899 0.333 -9.312 1.00 96.88 70 LYS A CA 1
ATOM 575 C C . LYS A 1 70 ? -8.452 -0.206 -7.955 1.00 96.88 70 LYS A C 1
ATOM 577 O O . LYS A 1 70 ? -9.093 0.115 -6.955 1.00 96.88 70 LYS A O 1
ATOM 582 N N . GLU A 1 71 ? -7.359 -0.965 -7.906 1.00 95.50 71 GLU A N 1
ATOM 583 C CA . GLU A 1 71 ? -6.814 -1.505 -6.655 1.00 95.50 71 GLU A CA 1
ATOM 584 C C . GLU A 1 71 ? -6.390 -0.385 -5.694 1.00 95.50 71 GLU A C 1
ATOM 586 O O . GLU A 1 71 ? -6.797 -0.376 -4.529 1.00 95.50 71 GLU A O 1
ATOM 591 N N . TYR A 1 72 ? -5.679 0.627 -6.203 1.00 95.38 72 TYR A N 1
ATOM 592 C CA . TYR A 1 72 ? -5.312 1.816 -5.430 1.00 95.38 72 TYR A CA 1
ATOM 593 C C . TYR A 1 72 ? -6.535 2.509 -4.812 1.00 95.38 72 TYR A C 1
ATOM 595 O O . TYR A 1 72 ? -6.563 2.811 -3.614 1.00 95.38 72 TYR A O 1
ATOM 603 N N . HIS A 1 73 ? -7.576 2.748 -5.614 1.00 95.94 73 HIS A N 1
ATOM 604 C CA . HIS A 1 73 ? -8.787 3.411 -5.142 1.00 95.94 73 HIS A CA 1
ATOM 605 C C . HIS A 1 73 ? -9.547 2.569 -4.117 1.00 95.94 73 HIS A C 1
ATOM 607 O O . HIS A 1 73 ? -10.001 3.113 -3.109 1.00 95.94 73 HIS A O 1
ATOM 613 N N . ILE A 1 74 ? -9.660 1.254 -4.329 1.00 94.88 74 ILE A N 1
ATOM 614 C CA . ILE A 1 74 ? -10.284 0.339 -3.364 1.00 94.88 74 ILE A CA 1
ATOM 615 C C . ILE A 1 74 ? -9.557 0.411 -2.022 1.00 94.88 74 ILE A C 1
ATOM 617 O O . ILE A 1 74 ? -10.214 0.593 -0.993 1.00 94.88 74 ILE A O 1
ATOM 621 N N . LYS A 1 75 ? -8.219 0.333 -2.026 1.00 91.75 75 LYS A N 1
ATOM 622 C CA . LYS A 1 75 ? -7.418 0.493 -0.809 1.00 91.75 75 LYS A CA 1
ATOM 623 C C . LYS A 1 75 ? -7.715 1.825 -0.129 1.00 91.75 75 LYS A C 1
ATOM 625 O O . LYS A 1 75 ? -8.071 1.843 1.046 1.00 91.75 75 LYS A O 1
ATOM 630 N N . LYS A 1 76 ? -7.634 2.933 -0.869 1.00 93.38 76 LYS A N 1
ATOM 631 C CA . LYS A 1 76 ? -7.869 4.277 -0.327 1.00 93.38 76 LYS A CA 1
ATOM 632 C C . LYS A 1 76 ? -9.230 4.391 0.365 1.00 93.38 76 LYS A C 1
ATOM 634 O O . LYS A 1 76 ? -9.307 4.865 1.497 1.00 93.38 76 LYS A O 1
ATOM 639 N N . TYR A 1 77 ? -10.301 3.936 -0.285 1.00 95.88 77 TYR A N 1
ATOM 640 C CA . TYR A 1 77 ? -11.640 3.983 0.305 1.00 95.88 77 TYR A CA 1
ATOM 641 C C . TYR A 1 77 ? -11.776 3.079 1.531 1.00 95.88 77 TYR A C 1
ATOM 643 O O . TYR A 1 77 ? -12.462 3.446 2.487 1.00 95.88 77 TYR A O 1
ATOM 651 N N . LYS A 1 78 ? -11.116 1.917 1.529 1.00 95.56 78 LYS A N 1
ATOM 652 C CA . LYS A 1 78 ? -11.086 1.015 2.682 1.00 95.56 78 LYS A CA 1
ATOM 653 C C . LYS A 1 78 ? -10.374 1.658 3.875 1.00 95.56 78 LYS A C 1
ATOM 655 O O . LYS A 1 78 ? -10.954 1.687 4.957 1.00 95.56 78 LYS A O 1
ATOM 660 N N . ASP A 1 79 ? -9.199 2.248 3.666 1.00 92.50 79 ASP A N 1
ATOM 661 C CA . ASP A 1 79 ? -8.434 2.942 4.710 1.00 92.50 79 ASP A CA 1
ATOM 662 C C . ASP A 1 79 ? -9.248 4.111 5.308 1.00 92.50 79 ASP A C 1
ATOM 664 O O . ASP A 1 79 ? -9.297 4.310 6.526 1.00 92.50 79 ASP A O 1
ATOM 668 N N . GLU A 1 80 ? -9.944 4.883 4.465 1.00 96.44 80 GLU A N 1
ATOM 669 C CA . GLU A 1 80 ? -10.847 5.955 4.908 1.00 96.44 80 GLU A CA 1
ATOM 670 C C . GLU A 1 80 ? -12.036 5.428 5.726 1.00 96.44 80 GLU A C 1
ATOM 672 O O . GLU A 1 80 ? -12.429 6.037 6.730 1.00 96.44 80 GLU A O 1
ATOM 677 N N . LEU A 1 81 ? -12.622 4.303 5.310 1.00 97.62 81 LEU A N 1
ATOM 678 C CA . LEU A 1 81 ? -13.731 3.669 6.014 1.00 97.62 81 LEU A CA 1
ATOM 679 C C . LEU A 1 81 ? -13.290 3.141 7.383 1.00 97.62 81 LEU A C 1
ATOM 681 O O . LEU A 1 81 ? -13.976 3.377 8.380 1.00 97.62 81 LEU A O 1
ATOM 685 N N . GLU A 1 82 ? -12.138 2.480 7.454 1.00 97.19 82 GLU A N 1
ATOM 686 C CA . GLU A 1 82 ? -11.574 1.957 8.700 1.00 97.19 82 GLU A CA 1
ATOM 687 C C . GLU A 1 82 ? -11.289 3.078 9.706 1.00 97.19 82 GLU A C 1
ATOM 689 O O . GLU A 1 82 ? -11.680 2.966 10.872 1.00 97.19 82 GLU A O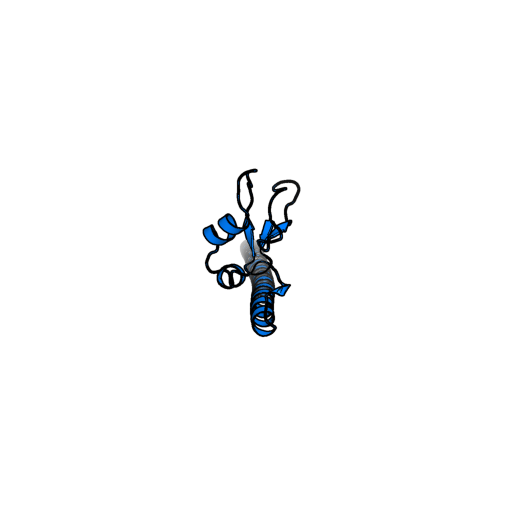 1
ATOM 694 N N . LYS A 1 83 ? -10.730 4.210 9.254 1.00 97.31 83 LYS A N 1
ATOM 695 C CA . LYS A 1 83 ? -10.534 5.408 10.092 1.00 97.31 83 LYS A CA 1
ATOM 696 C C . LYS A 1 83 ? -11.851 5.933 10.669 1.00 97.31 83 LYS A C 1
ATOM 698 O O . LYS A 1 83 ? -11.932 6.223 11.864 1.00 97.31 83 LYS A O 1
ATOM 703 N N . LYS A 1 84 ? -12.907 6.025 9.851 1.00 98.19 84 LYS A N 1
ATOM 704 C CA . LYS A 1 84 ? -14.240 6.458 10.313 1.00 98.19 84 LYS A CA 1
ATOM 705 C C . LYS A 1 84 ? -14.840 5.477 11.321 1.00 98.19 84 LYS A C 1
ATOM 707 O O . LYS A 1 84 ? -15.378 5.904 12.340 1.00 98.19 84 LYS A O 1
ATOM 712 N N . ILE A 1 85 ? -14.719 4.172 11.072 1.00 98.25 85 ILE A N 1
ATOM 713 C CA . ILE A 1 85 ? -15.175 3.125 11.999 1.00 98.25 85 ILE A CA 1
ATOM 714 C C . ILE A 1 85 ? -14.442 3.236 13.337 1.00 98.25 85 ILE A C 1
ATOM 716 O O . ILE A 1 85 ? -15.077 3.148 14.390 1.00 98.25 85 ILE A O 1
ATOM 720 N N . PHE A 1 86 ? -13.125 3.438 13.310 1.00 97.75 86 PHE A N 1
ATOM 721 C CA . PHE A 1 86 ? -12.328 3.616 14.517 1.00 97.75 86 PHE A CA 1
ATOM 722 C C . PHE A 1 86 ? -12.802 4.829 15.327 1.00 97.75 86 PHE A C 1
ATOM 724 O O . PHE A 1 86 ? -13.123 4.682 16.506 1.00 97.75 86 PHE A O 1
ATOM 731 N N . ALA A 1 87 ? -12.951 5.992 14.685 1.00 97.44 87 ALA A N 1
ATOM 732 C CA . ALA A 1 87 ? -13.420 7.214 15.338 1.00 97.44 87 ALA A CA 1
ATOM 733 C C . ALA A 1 87 ? -14.814 7.051 15.974 1.00 97.44 87 ALA A C 1
ATOM 735 O O . ALA A 1 87 ? -15.052 7.516 17.090 1.00 97.44 87 ALA A O 1
ATOM 736 N N . LEU A 1 88 ? -15.730 6.345 15.299 1.00 97.56 88 LEU A N 1
ATOM 737 C CA . LEU A 1 88 ? -17.058 6.041 15.838 1.00 97.56 88 LEU A CA 1
ATOM 738 C C . LEU A 1 88 ? -16.992 5.121 17.064 1.00 97.56 88 LEU A C 1
ATOM 740 O O . LEU A 1 88 ? -17.669 5.378 18.061 1.00 97.56 88 LEU A O 1
ATOM 744 N N . LYS A 1 89 ? -16.173 4.062 17.016 1.00 97.62 89 LYS A N 1
ATOM 745 C CA . LYS A 1 89 ? -15.990 3.129 18.142 1.00 97.62 89 LYS A CA 1
ATOM 746 C C . LYS A 1 89 ? -15.410 3.832 19.367 1.00 97.62 89 LYS A C 1
ATOM 748 O O . LYS A 1 89 ? -15.914 3.662 20.475 1.00 97.62 89 LYS A O 1
ATOM 753 N N . ASP A 1 90 ? -14.379 4.635 19.150 1.00 97.25 90 ASP A N 1
ATOM 754 C CA . ASP A 1 90 ? -13.701 5.417 20.177 1.00 97.25 90 ASP A CA 1
ATOM 755 C C . ASP A 1 90 ? -14.636 6.477 20.801 1.00 97.25 90 ASP A C 1
ATOM 757 O O . ASP A 1 90 ? -14.761 6.575 22.026 1.00 97.25 90 ASP A O 1
ATOM 761 N N . GLY A 1 91 ? -15.418 7.178 19.972 1.00 96.31 91 GLY A N 1
ATOM 762 C CA . GLY A 1 91 ? -16.487 8.068 20.434 1.00 96.31 91 GLY A CA 1
ATOM 763 C C . GLY A 1 91 ? -17.530 7.350 21.297 1.00 96.31 91 GLY A C 1
ATOM 764 O O . GLY A 1 91 ? -17.848 7.810 22.394 1.00 96.31 91 GLY A O 1
ATOM 765 N N . GLY A 1 92 ? -18.007 6.184 20.854 1.00 96.69 92 GLY A N 1
ATOM 766 C CA . GLY A 1 92 ? -18.957 5.369 21.614 1.00 96.69 92 GLY A CA 1
ATOM 767 C C . GLY A 1 92 ? -18.408 4.891 22.963 1.00 96.69 92 GLY A C 1
ATOM 768 O O . GLY A 1 92 ? -19.128 4.908 23.965 1.00 96.69 92 GLY A O 1
ATOM 769 N N . ALA A 1 93 ? -17.127 4.514 23.024 1.00 95.94 93 ALA A N 1
ATOM 770 C CA . ALA A 1 93 ? -16.466 4.114 24.265 1.00 95.94 93 ALA A CA 1
ATOM 771 C C . ALA A 1 93 ? -16.415 5.264 25.286 1.00 95.94 93 ALA A C 1
ATOM 773 O O . ALA A 1 93 ? -16.747 5.054 26.458 1.00 95.94 93 ALA A O 1
ATOM 774 N N . ARG A 1 94 ? -16.088 6.485 24.837 1.00 95.38 94 ARG A N 1
ATOM 775 C CA . ARG A 1 94 ? -16.130 7.697 25.674 1.00 95.38 94 ARG A CA 1
ATOM 776 C C . ARG A 1 94 ? -17.536 8.027 26.167 1.00 95.38 94 ARG A C 1
ATOM 778 O O . ARG A 1 94 ? -17.724 8.297 27.349 1.00 95.38 94 ARG A O 1
ATOM 785 N N . SER A 1 95 ? -18.540 7.986 25.292 1.00 95.62 95 SER A N 1
ATOM 786 C CA . SER A 1 95 ? -19.924 8.253 25.703 1.00 95.62 95 SER A CA 1
ATOM 787 C C . SER A 1 95 ? -20.404 7.238 26.742 1.00 95.62 95 SER A C 1
ATOM 789 O O . SER A 1 95 ? -21.037 7.608 27.729 1.00 95.62 95 SER A O 1
ATOM 791 N N . LYS A 1 96 ? -20.053 5.957 26.574 1.00 96.12 96 LYS A N 1
ATOM 792 C CA . LYS A 1 96 ? -20.384 4.905 27.542 1.00 96.12 96 LYS A CA 1
ATOM 793 C C . LYS A 1 96 ? -19.719 5.141 28.900 1.00 96.12 96 LYS A C 1
ATOM 795 O O . LYS A 1 96 ? -20.383 4.976 29.923 1.00 96.12 96 LYS A O 1
ATOM 800 N N . SER A 1 97 ? -18.434 5.505 28.931 1.00 94.69 97 SER A N 1
ATOM 801 C CA . SER A 1 97 ? -17.732 5.771 30.193 1.00 94.69 97 SER A CA 1
ATOM 802 C C . SER A 1 97 ? -18.323 6.978 30.927 1.00 94.69 97 SER A C 1
ATOM 804 O O . SER A 1 97 ? -18.550 6.888 32.134 1.00 94.69 97 SER A O 1
ATOM 806 N N . PHE A 1 98 ? -18.672 8.039 30.193 1.00 94.44 98 PHE A N 1
ATOM 807 C CA . PHE A 1 98 ? -19.342 9.224 30.728 1.00 94.44 98 PHE A CA 1
ATOM 808 C C . PHE A 1 98 ? -20.723 8.901 31.324 1.00 94.44 98 PHE A C 1
ATOM 810 O O . PHE A 1 98 ? -21.009 9.231 32.471 1.00 94.44 98 PHE A O 1
ATOM 817 N N . LEU A 1 99 ? -21.577 8.171 30.601 1.00 94.31 99 LEU A N 1
ATOM 818 C CA . LEU A 1 99 ? -22.897 7.793 31.126 1.00 94.31 99 LEU A CA 1
ATOM 819 C C . LEU A 1 99 ? -22.792 6.922 32.387 1.00 94.31 99 LEU A C 1
ATOM 821 O O . LEU A 1 99 ? -23.589 7.060 33.317 1.00 94.31 99 LEU A O 1
ATOM 825 N N . LEU A 1 100 ? -21.790 6.039 32.448 1.00 93.88 100 LEU A N 1
ATOM 826 C CA . LEU A 1 100 ? -21.531 5.223 33.632 1.00 93.88 100 LEU A CA 1
ATOM 827 C C . LEU A 1 100 ? -21.080 6.061 34.835 1.00 93.88 100 LEU A C 1
ATOM 829 O O . LEU A 1 100 ? -21.455 5.722 35.962 1.00 93.88 100 LEU A O 1
ATOM 833 N N . SER A 1 101 ? -20.286 7.121 34.641 1.00 92.00 101 SER A N 1
ATOM 834 C CA . SER A 1 101 ? -19.914 8.023 35.739 1.00 92.00 101 SER A CA 1
ATOM 835 C C . SER A 1 101 ? -21.111 8.826 36.237 1.00 92.00 101 SER A C 1
ATOM 837 O O . SER A 1 101 ? -21.357 8.833 37.444 1.00 92.00 101 SER A O 1
ATOM 839 N N . GLU A 1 102 ? -21.908 9.396 35.332 1.00 93.00 102 GLU A N 1
ATOM 840 C CA . GLU A 1 102 ? -23.112 10.165 35.681 1.00 93.00 102 GLU A CA 1
ATOM 841 C C . GLU A 1 102 ? -24.125 9.317 36.459 1.00 93.00 102 GLU A C 1
ATOM 843 O O . GLU A 1 102 ? -24.613 9.710 37.523 1.00 93.00 102 GLU A O 1
ATOM 848 N N . TYR A 1 103 ? -24.379 8.089 35.999 1.00 90.75 103 TYR A N 1
ATOM 849 C CA . TYR A 1 103 ? -25.264 7.160 36.700 1.00 90.75 103 TYR A CA 1
ATOM 850 C C . TYR A 1 103 ? -24.765 6.834 38.119 1.00 90.75 103 TYR A C 1
ATOM 852 O O . TYR A 1 103 ? -25.550 6.801 39.072 1.00 90.75 103 TYR A O 1
ATOM 860 N N . LYS A 1 104 ? -23.452 6.617 38.292 1.00 92.75 104 LYS A N 1
ATOM 861 C CA . LYS A 1 104 ? -22.850 6.359 39.612 1.00 92.75 104 LYS A CA 1
ATOM 862 C C . LYS A 1 104 ? -22.987 7.564 40.548 1.00 92.75 104 LYS A C 1
ATOM 864 O O . LYS A 1 104 ? -23.269 7.358 41.729 1.00 92.75 104 LYS A O 1
ATOM 869 N N . ILE A 1 105 ? -22.805 8.785 40.041 1.00 88.81 105 ILE A N 1
ATOM 870 C CA . ILE A 1 105 ? -22.979 10.031 40.807 1.00 88.81 105 ILE A CA 1
ATOM 871 C C . ILE A 1 105 ? -24.435 10.167 41.259 1.00 88.81 105 ILE A C 1
ATOM 873 O O . ILE A 1 105 ? -24.697 10.289 42.456 1.00 88.81 105 ILE A O 1
ATOM 877 N N . SER A 1 106 ? -25.387 10.030 40.332 1.00 85.25 106 SER A N 1
ATOM 878 C CA . SER A 1 106 ? -26.824 10.081 40.632 1.00 85.25 106 SER A CA 1
ATOM 879 C C . SER A 1 106 ? -27.223 9.081 41.727 1.00 85.25 106 SER A C 1
ATOM 881 O O . SER A 1 106 ? -27.945 9.417 42.668 1.00 85.25 106 SER A O 1
ATOM 883 N N . ARG A 1 107 ? -26.691 7.852 41.664 1.00 84.25 107 ARG A N 1
ATOM 884 C CA . ARG A 1 107 ? -26.959 6.810 42.664 1.00 84.25 107 ARG A CA 1
ATOM 885 C C . ARG A 1 107 ? -26.341 7.104 44.034 1.00 84.25 107 ARG A C 1
ATOM 887 O O . ARG A 1 107 ? -26.941 6.732 45.039 1.00 84.25 107 ARG A O 1
ATOM 894 N N . LYS A 1 108 ? -25.163 7.736 44.095 1.00 81.81 108 LYS A N 1
ATOM 895 C CA . LYS A 1 1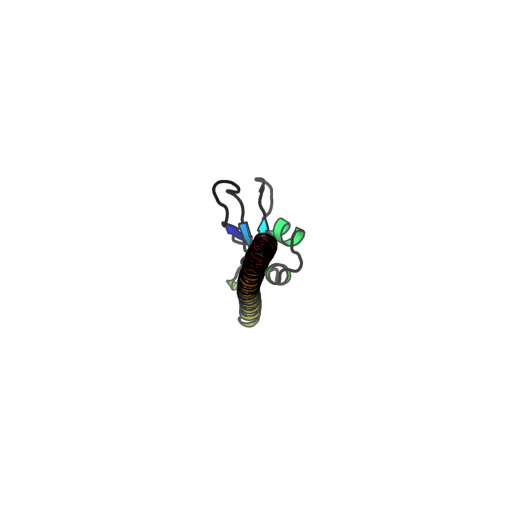08 ? -24.556 8.168 45.367 1.00 81.81 108 LYS A CA 1
ATOM 896 C C . LYS A 1 108 ? -25.385 9.267 46.028 1.00 81.81 108 LYS A C 1
ATOM 898 O O . LYS A 1 108 ? -25.677 9.146 47.210 1.00 81.81 108 LYS A O 1
ATOM 903 N N . ASN A 1 109 ? -25.836 10.257 45.260 1.00 77.00 109 ASN A N 1
ATOM 904 C CA . ASN A 1 109 ? -26.641 11.367 45.781 1.00 77.00 109 ASN A CA 1
ATOM 905 C C . ASN A 1 109 ? -28.001 10.901 46.332 1.00 77.00 109 ASN A C 1
ATOM 907 O O . ASN A 1 109 ? -28.472 11.420 47.339 1.00 77.00 109 ASN A O 1
ATOM 911 N N . LYS A 1 110 ? -28.607 9.871 45.723 1.00 72.62 110 LYS A N 1
ATOM 912 C CA . LYS A 1 110 ? -29.824 9.235 46.260 1.00 72.62 110 LYS A CA 1
ATOM 913 C C . LYS A 1 110 ? -29.610 8.477 47.574 1.00 72.62 110 LYS A C 1
ATOM 915 O O . LYS A 1 110 ? -30.562 8.298 48.306 1.00 72.62 110 LYS A O 1
ATOM 920 N N . LYS A 1 111 ? -28.393 8.007 47.869 1.00 68.44 111 LYS A N 1
ATOM 921 C CA . LYS A 1 111 ? -28.084 7.297 49.125 1.00 68.44 111 LYS A CA 1
ATOM 922 C C . LYS A 1 111 ? -27.716 8.223 50.286 1.00 68.44 111 LYS A C 1
ATOM 924 O O . LYS A 1 111 ? -27.651 7.749 51.406 1.00 68.44 111 LYS A O 1
ATOM 929 N N . SER A 1 112 ? -27.395 9.490 50.022 1.00 61.72 112 SER A N 1
ATOM 930 C CA . SER A 1 112 ? -27.038 10.473 51.057 1.00 61.72 112 SER A CA 1
ATOM 931 C C . SER A 1 112 ? -28.225 11.317 51.528 1.00 61.72 112 SER A C 1
ATOM 933 O O . SER A 1 112 ? -28.033 12.243 52.308 1.00 61.72 112 SER A O 1
ATOM 935 N N . THR A 1 113 ? -29.413 11.075 50.972 1.00 59.19 113 THR A N 1
ATOM 936 C CA . THR A 1 113 ? -30.654 11.816 51.246 1.00 59.19 113 THR A CA 1
ATOM 937 C C . THR A 1 113 ? -31.688 10.995 52.032 1.00 59.19 113 THR A C 1
ATOM 939 O O . THR A 1 113 ? -32.718 11.558 52.391 1.00 59.19 113 THR A O 1
ATOM 942 N N . ASP A 1 114 ? -31.373 9.730 52.339 1.00 49.94 114 ASP A N 1
ATOM 943 C CA . ASP A 1 114 ? -32.042 8.849 53.314 1.00 49.94 114 ASP A CA 1
ATOM 944 C C . ASP A 1 114 ? -31.157 8.712 54.566 1.00 49.94 114 ASP A C 1
ATOM 946 O O . ASP A 1 114 ? -31.710 8.599 55.683 1.00 49.94 114 ASP A O 1
#